Protein AF-A0A844ZQK7-F1 (afdb_monomer)

Solvent-accessible surface area (backbone atoms only — not comparable to full-atom values): 4880 Å² total; per-residue (Å²): 132,74,87,83,43,72,66,58,59,54,52,51,52,52,52,49,48,65,75,54,33,86,64,52,51,58,57,52,50,50,57,52,49,51,53,52,50,53,50,47,44,70,73,68,44,90,83,76,76,77,76,81,74,71,90,62,82,71,78,76,84,68,81,79,74,77,81,68,81,88,75,90,126

Secondary structure (DSSP, 8-state):
--TT-HHHHHHHHHHHHHHHHHHHHHHHHHHHHHHHHHHHHHHH-TT-------------SSTTS--------

pLDDT: mean 72.68, std 15.26, range [48.88, 92.94]

Radius of gyration: 22.64 Å; Cα contacts (8 Å, |Δi|>4): 8; chains: 1; bounding box: 62×58×39 Å

Organism: NCBI:txid650004

Structure (mmCIF, N/CA/C/O backbone):
data_AF-A0A844ZQK7-F1
#
_entry.id   AF-A0A844ZQK7-F1
#
loop_
_atom_site.group_PDB
_atom_site.id
_atom_site.type_symbol
_atom_site.label_atom_id
_atom_site.label_alt_id
_atom_site.label_comp_id
_atom_site.label_asym_id
_atom_site.label_entity_id
_atom_site.label_seq_id
_atom_site.pdbx_PDB_ins_code
_atom_site.Cartn_x
_atom_site.Cartn_y
_atom_site.Cartn_z
_atom_site.occupancy
_atom_site.B_iso_or_equiv
_atom_site.auth_seq_id
_atom_site.auth_comp_id
_atom_site.auth_asym_id
_atom_site.auth_atom_id
_atom_site.pdbx_PDB_model_num
ATOM 1 N N . MET A 1 1 ? 27.068 -12.639 -3.977 1.00 52.69 1 MET A N 1
ATOM 2 C CA . MET A 1 1 ? 26.642 -11.955 -5.215 1.00 52.69 1 MET A CA 1
ATOM 3 C C . MET A 1 1 ? 25.180 -11.525 -5.073 1.00 52.69 1 MET A C 1
ATOM 5 O O . MET A 1 1 ? 24.291 -12.316 -5.331 1.00 52.69 1 MET A O 1
ATOM 9 N N . GLY A 1 2 ? 24.963 -10.309 -4.551 1.00 58.94 2 GLY A N 1
ATOM 10 C CA . GLY A 1 2 ? 23.836 -9.388 -4.809 1.00 58.94 2 GLY A CA 1
ATOM 11 C C . GLY A 1 2 ? 22.362 -9.779 -4.611 1.00 58.94 2 GLY A C 1
ATOM 12 O O . GLY A 1 2 ? 21.520 -8.901 -4.772 1.00 58.94 2 GLY A O 1
ATOM 13 N N . SER A 1 3 ? 22.015 -11.022 -4.284 1.00 54.59 3 SER A N 1
ATOM 14 C CA . SER A 1 3 ? 20.646 -11.545 -4.447 1.00 54.59 3 SER A CA 1
ATOM 15 C C . SER A 1 3 ? 19.574 -11.009 -3.489 1.00 54.59 3 SER A C 1
ATOM 17 O O . SER A 1 3 ? 18.414 -11.350 -3.664 1.00 54.59 3 SER A O 1
ATOM 19 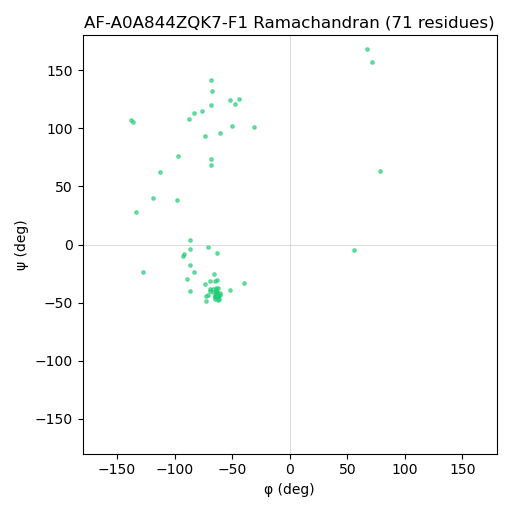N N . LEU A 1 4 ? 19.907 -10.134 -2.536 1.00 62.19 4 LEU A N 1
ATOM 20 C CA . LEU A 1 4 ? 18.927 -9.442 -1.681 1.00 62.19 4 LEU A CA 1
ATOM 21 C C . LEU A 1 4 ? 19.224 -7.937 -1.578 1.00 62.19 4 LEU A C 1
ATOM 23 O O . LEU A 1 4 ? 18.951 -7.299 -0.564 1.00 62.19 4 LEU A O 1
ATOM 27 N N . SER A 1 5 ? 19.853 -7.366 -2.610 1.00 68.44 5 SER A N 1
ATOM 28 C CA . SER A 1 5 ? 20.117 -5.930 -2.664 1.00 68.44 5 SER A CA 1
ATOM 29 C C . SER A 1 5 ? 18.801 -5.172 -2.831 1.00 68.44 5 SER A C 1
ATOM 31 O O . SER A 1 5 ? 17.918 -5.621 -3.562 1.00 68.44 5 SER A O 1
ATOM 33 N N . LEU A 1 6 ? 18.684 -4.024 -2.167 1.00 80.38 6 LEU A N 1
ATOM 34 C CA . LEU A 1 6 ? 17.535 -3.109 -2.165 1.00 80.38 6 LEU A CA 1
ATOM 35 C C . LEU A 1 6 ? 16.869 -2.949 -3.552 1.00 80.38 6 LEU A C 1
ATOM 37 O O . LEU A 1 6 ? 15.650 -2.842 -3.659 1.00 80.38 6 LEU A O 1
ATOM 41 N N . THR A 1 7 ? 17.666 -3.024 -4.621 1.00 87.12 7 THR A N 1
ATOM 42 C CA . THR A 1 7 ? 17.245 -3.032 -6.027 1.00 87.12 7 THR A CA 1
ATOM 43 C C . THR A 1 7 ? 16.171 -4.078 -6.358 1.00 87.12 7 THR A C 1
ATOM 45 O O . THR A 1 7 ? 15.259 -3.773 -7.120 1.00 87.12 7 THR A O 1
ATOM 48 N N . HIS A 1 8 ? 16.223 -5.289 -5.791 1.00 86.62 8 HIS A N 1
ATOM 49 C CA . HIS A 1 8 ? 15.212 -6.325 -6.044 1.00 86.62 8 HIS A CA 1
ATOM 50 C C . HIS A 1 8 ? 13.838 -5.909 -5.509 1.00 86.62 8 HIS A C 1
ATOM 52 O O . HIS A 1 8 ? 12.845 -6.009 -6.223 1.00 86.62 8 HIS A O 1
ATOM 58 N N . TRP A 1 9 ? 13.788 -5.360 -4.291 1.00 89.44 9 TRP A N 1
ATOM 59 C CA . TRP A 1 9 ? 12.550 -4.840 -3.706 1.00 89.44 9 TRP A CA 1
ATOM 60 C C . TRP A 1 9 ? 11.974 -3.676 -4.516 1.00 89.44 9 TRP A C 1
ATOM 62 O O . TRP A 1 9 ? 10.762 -3.618 -4.715 1.00 89.44 9 TRP A O 1
ATOM 72 N N . VAL A 1 10 ? 12.830 -2.800 -5.055 1.00 90.62 10 VAL A N 1
ATOM 73 C CA . VAL A 1 10 ? 12.401 -1.729 -5.969 1.00 90.62 10 VAL A CA 1
ATOM 74 C C . VAL A 1 10 ? 11.774 -2.308 -7.244 1.00 90.62 10 VAL A C 1
ATOM 76 O O . VAL A 1 10 ? 10.696 -1.872 -7.640 1.00 90.62 10 VAL A O 1
ATOM 79 N N . ILE A 1 11 ? 12.390 -3.323 -7.859 1.00 92.06 11 ILE A N 1
ATOM 80 C CA . ILE A 1 11 ? 11.863 -3.977 -9.071 1.00 92.06 11 ILE A CA 1
ATOM 81 C C . ILE A 1 11 ? 10.516 -4.656 -8.794 1.00 92.06 11 ILE A C 1
ATOM 83 O O . ILE A 1 11 ? 9.577 -4.491 -9.570 1.00 92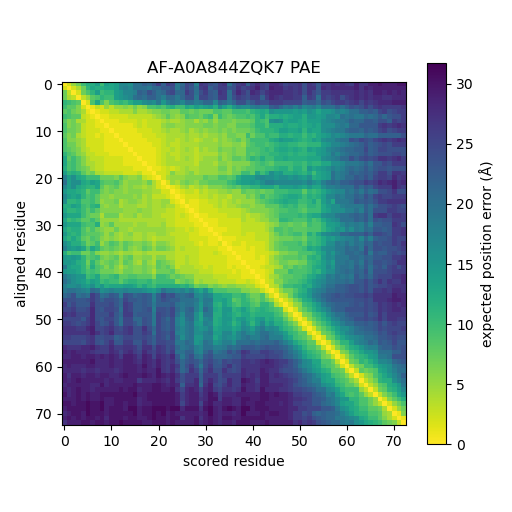.06 11 ILE A O 1
ATOM 87 N N . VAL A 1 12 ? 10.393 -5.378 -7.678 1.00 91.94 12 VAL A N 1
ATOM 88 C CA . VAL A 1 12 ? 9.137 -6.032 -7.280 1.00 91.94 12 VAL A CA 1
ATOM 89 C C . VAL A 1 12 ? 8.026 -5.003 -7.076 1.00 91.94 12 VAL A C 1
ATOM 91 O O . VAL A 1 12 ? 6.909 -5.216 -7.546 1.00 91.94 12 VAL A O 1
ATOM 94 N N . LEU A 1 13 ? 8.327 -3.863 -6.445 1.00 91.00 13 LEU 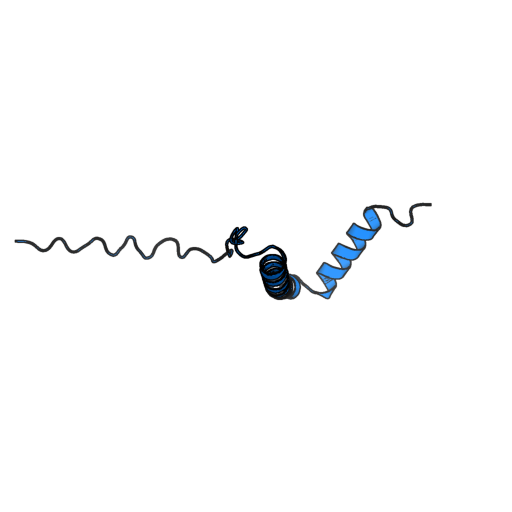A N 1
ATOM 95 C CA . LEU A 1 13 ? 7.354 -2.792 -6.230 1.00 91.00 13 LEU A CA 1
ATOM 96 C C . LEU A 1 13 ? 6.882 -2.181 -7.555 1.00 91.00 13 LEU A C 1
ATOM 98 O O . LEU A 1 13 ? 5.686 -1.957 -7.730 1.00 91.00 13 LEU A O 1
ATOM 102 N N . VAL A 1 14 ? 7.790 -1.986 -8.517 1.00 92.38 14 VAL A N 1
ATOM 103 C CA . VAL A 1 14 ? 7.439 -1.524 -9.870 1.00 92.38 14 VAL A CA 1
ATOM 104 C C . VAL A 1 14 ? 6.524 -2.528 -10.574 1.00 92.38 14 VAL A C 1
ATOM 106 O O . VAL A 1 14 ? 5.483 -2.136 -11.098 1.00 92.38 14 VAL A O 1
ATOM 109 N N . VAL A 1 15 ? 6.859 -3.821 -10.551 1.00 92.94 15 VAL A N 1
ATOM 110 C CA . VAL A 1 15 ? 6.038 -4.873 -11.178 1.00 92.94 15 VAL A CA 1
ATOM 111 C C . VAL A 1 15 ? 4.661 -4.964 -10.521 1.00 92.94 15 VAL A C 1
ATOM 113 O O . VAL A 1 15 ? 3.650 -5.026 -11.221 1.00 92.94 15 VAL A O 1
ATOM 116 N N . ALA A 1 16 ? 4.595 -4.908 -9.191 1.00 91.19 16 ALA A N 1
ATOM 117 C CA . ALA A 1 16 ? 3.332 -4.879 -8.464 1.00 91.19 16 ALA A CA 1
ATOM 118 C C . ALA A 1 16 ? 2.492 -3.651 -8.855 1.00 91.19 16 ALA A C 1
ATOM 120 O O . ALA A 1 16 ? 1.303 -3.781 -9.132 1.00 91.19 16 ALA A O 1
ATOM 121 N N . MET A 1 17 ? 3.099 -2.468 -8.968 1.00 88.69 17 MET A N 1
ATOM 122 C CA . MET A 1 17 ? 2.378 -1.251 -9.346 1.00 88.69 17 MET A CA 1
ATOM 123 C C . MET A 1 17 ? 1.820 -1.311 -10.778 1.00 88.69 17 MET A C 1
ATOM 125 O O . MET A 1 17 ? 0.741 -0.776 -11.034 1.00 88.69 17 MET A O 1
ATOM 129 N N . VAL A 1 18 ? 2.505 -2.012 -11.690 1.00 91.38 18 VAL A N 1
ATOM 130 C CA . VAL A 1 18 ? 2.029 -2.270 -13.061 1.00 91.38 18 VAL A CA 1
ATOM 131 C C . VAL A 1 18 ? 0.896 -3.302 -13.089 1.00 91.38 18 VAL A C 1
ATOM 133 O O . VAL A 1 18 ? -0.101 -3.076 -13.769 1.00 91.38 18 VAL A O 1
ATOM 136 N N . LEU A 1 19 ? 1.011 -4.406 -12.343 1.00 90.62 19 LEU A N 1
ATOM 137 C CA . LEU A 1 19 ? -0.000 -5.474 -12.324 1.00 90.62 19 LEU A CA 1
ATOM 138 C C . LEU A 1 19 ? -1.292 -5.061 -11.616 1.00 90.62 19 LEU A C 1
ATOM 140 O O . LEU A 1 19 ? -2.387 -5.358 -12.090 1.00 90.62 19 LEU A O 1
ATOM 144 N N . PHE A 1 20 ? -1.172 -4.390 -10.474 1.00 86.56 20 PHE A N 1
ATOM 145 C CA . PHE A 1 20 ? -2.329 -3.951 -9.700 1.00 86.56 20 PHE A CA 1
ATOM 146 C C . PHE A 1 20 ? -2.905 -2.625 -10.223 1.00 86.56 20 PHE A C 1
ATOM 148 O O . PHE A 1 20 ? -4.091 -2.349 -10.030 1.00 86.56 20 PHE A O 1
ATOM 155 N N . GLY A 1 21 ? -2.102 -1.808 -10.911 1.00 81.50 21 GLY A N 1
ATOM 156 C CA . GLY A 1 21 ? -2.508 -0.492 -11.398 1.00 81.50 21 GLY A CA 1
ATOM 157 C C . GLY A 1 21 ? -2.762 0.523 -10.272 1.00 81.50 21 GLY A C 1
ATOM 158 O O . GLY A 1 21 ? -2.864 0.195 -9.089 1.00 81.50 21 GLY A O 1
ATOM 159 N N . ARG A 1 22 ? -2.891 1.805 -10.637 1.00 75.06 22 ARG A N 1
ATOM 160 C CA . ARG A 1 22 ? -2.957 2.922 -9.670 1.00 75.06 22 ARG A CA 1
ATOM 161 C C . ARG A 1 22 ? -4.210 2.917 -8.778 1.00 75.06 22 ARG A C 1
ATOM 163 O O . ARG A 1 22 ? -4.177 3.475 -7.689 1.00 75.06 22 ARG A O 1
ATOM 170 N N . GLY A 1 23 ? -5.308 2.314 -9.239 1.00 76.88 23 GLY A N 1
ATOM 171 C CA . GLY A 1 23 ? -6.599 2.338 -8.540 1.00 76.88 23 GLY A CA 1
ATOM 172 C C . GLY A 1 23 ? -6.771 1.234 -7.494 1.00 76.88 23 GLY A C 1
ATOM 173 O O . GLY A 1 23 ? -7.270 1.495 -6.405 1.00 76.88 23 GLY A O 1
ATOM 174 N N . ARG A 1 24 ? -6.318 0.007 -7.786 1.00 81.25 24 ARG A N 1
ATOM 175 C CA . ARG A 1 24 ? -6.619 -1.163 -6.938 1.00 81.25 24 ARG A CA 1
ATOM 176 C C . ARG A 1 24 ? -5.827 -1.161 -5.635 1.00 81.25 24 ARG A C 1
ATOM 178 O O . ARG A 1 24 ? -6.351 -1.586 -4.613 1.00 81.25 24 ARG A O 1
ATOM 185 N N . ILE A 1 25 ? -4.592 -0.656 -5.654 1.00 83.31 25 ILE A N 1
ATOM 186 C CA . ILE A 1 25 ? -3.732 -0.586 -4.462 1.00 83.31 25 ILE A CA 1
ATOM 187 C C . ILE A 1 25 ? -4.316 0.388 -3.432 1.00 83.31 25 ILE A C 1
ATOM 189 O O . ILE A 1 25 ? -4.319 0.076 -2.252 1.00 83.31 25 ILE A O 1
ATOM 193 N N . SER A 1 26 ? -4.851 1.540 -3.851 1.00 81.81 26 SER A N 1
ATOM 194 C CA . SER A 1 26 ? -5.346 2.557 -2.909 1.00 81.81 26 SER A CA 1
ATOM 195 C C . SER A 1 26 ? -6.613 2.120 -2.169 1.00 81.81 26 SER A C 1
ATOM 197 O O . SER A 1 26 ? -6.751 2.404 -0.983 1.00 81.81 26 SER A O 1
ATOM 199 N N . GLU A 1 27 ? -7.525 1.434 -2.860 1.00 83.12 27 GLU A N 1
ATOM 200 C CA . GLU A 1 27 ? -8.782 0.950 -2.279 1.00 83.12 27 GLU A CA 1
ATOM 201 C C . GLU A 1 27 ? -8.517 -0.234 -1.339 1.00 83.12 27 GLU A C 1
ATOM 203 O O . GLU A 1 27 ? -8.871 -0.192 -0.162 1.00 83.12 27 GLU A O 1
ATOM 208 N N . THR A 1 28 ? -7.745 -1.222 -1.810 1.00 85.75 28 THR A N 1
ATOM 209 C CA . THR A 1 28 ? -7.359 -2.381 -0.993 1.00 85.75 28 THR A CA 1
ATOM 210 C C . THR A 1 28 ? -6.518 -1.978 0.219 1.00 85.75 28 THR A C 1
ATOM 212 O O . THR A 1 28 ? -6.803 -2.421 1.329 1.00 85.75 28 THR A O 1
ATOM 215 N N . MET A 1 29 ? -5.531 -1.089 0.064 1.00 85.81 29 MET A N 1
ATOM 216 C CA . MET A 1 29 ? -4.706 -0.606 1.179 1.00 85.81 29 MET A CA 1
ATOM 217 C C . MET A 1 29 ? -5.530 0.157 2.228 1.00 85.81 29 MET A C 1
ATOM 219 O O . MET A 1 29 ? -5.203 0.099 3.413 1.00 85.81 29 MET A O 1
ATOM 223 N N . GLY A 1 30 ? -6.609 0.837 1.825 1.00 86.31 30 GLY A N 1
ATOM 224 C CA . GLY A 1 30 ? -7.542 1.490 2.745 1.00 86.31 30 GLY A CA 1
ATOM 225 C C . GLY A 1 30 ? -8.292 0.492 3.630 1.00 86.31 30 GLY A C 1
ATOM 226 O O . GLY A 1 30 ? -8.332 0.663 4.851 1.00 86.31 30 GLY A O 1
ATOM 227 N N . ASP A 1 31 ? -8.828 -0.577 3.041 1.00 89.56 31 ASP A N 1
ATOM 228 C CA . ASP A 1 31 ? -9.537 -1.628 3.782 1.00 89.56 31 ASP A CA 1
ATO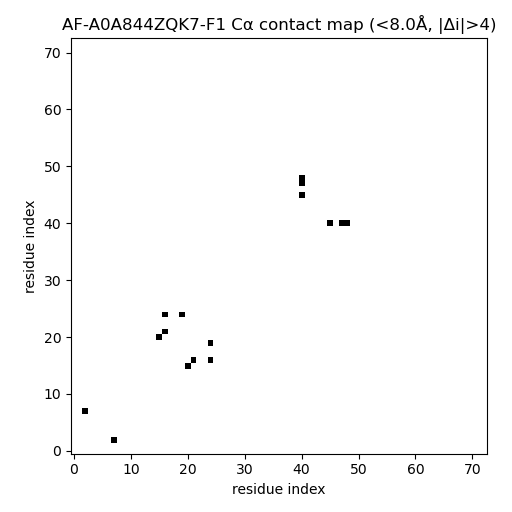M 229 C C . ASP A 1 31 ? -8.588 -2.457 4.660 1.00 89.56 31 ASP A C 1
ATOM 231 O O . ASP A 1 31 ? -8.885 -2.717 5.831 1.00 89.56 31 ASP A O 1
ATOM 235 N N . PHE A 1 32 ? -7.393 -2.778 4.153 1.00 88.69 32 PHE A N 1
ATOM 236 C CA . PHE A 1 32 ? -6.342 -3.423 4.944 1.00 88.69 32 PHE A CA 1
ATOM 237 C C . PHE A 1 32 ? -5.870 -2.531 6.101 1.00 88.69 32 PHE A C 1
ATOM 239 O O . PHE A 1 32 ? -5.723 -3.009 7.227 1.00 88.69 32 PHE A O 1
ATOM 246 N N . GLY A 1 33 ? -5.687 -1.228 5.868 1.00 88.38 33 GLY A N 1
ATOM 247 C CA . GLY A 1 33 ? -5.283 -0.267 6.895 1.00 88.38 33 GLY A CA 1
ATOM 248 C C . GLY A 1 33 ? -6.316 -0.122 8.014 1.00 88.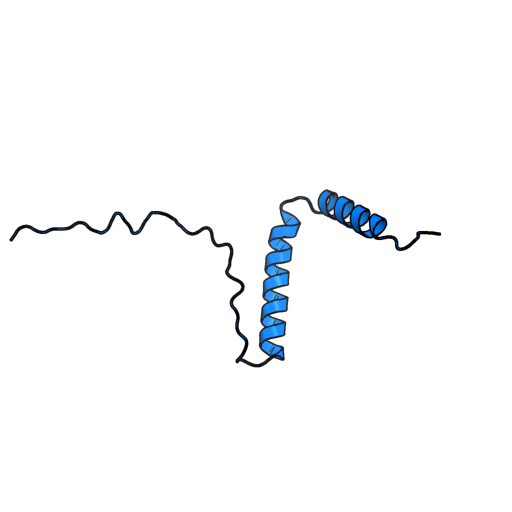38 33 GLY A C 1
ATOM 249 O O . GLY A 1 33 ? -5.947 -0.094 9.192 1.00 88.38 33 GLY A O 1
ATOM 250 N N . LYS A 1 34 ? -7.611 -0.105 7.674 1.00 87.38 34 LYS A N 1
ATOM 251 C CA . LYS A 1 34 ? -8.708 -0.114 8.657 1.00 87.38 34 LYS A CA 1
ATOM 252 C C . LYS A 1 34 ? -8.727 -1.410 9.470 1.00 87.38 34 LYS A C 1
ATOM 254 O O . LYS A 1 34 ? -8.839 -1.346 10.692 1.00 87.38 34 LYS A O 1
ATOM 259 N N . GLY A 1 35 ? -8.558 -2.567 8.825 1.00 89.00 35 GLY A N 1
ATOM 260 C CA . GLY A 1 35 ? -8.496 -3.868 9.500 1.00 89.00 35 GLY A CA 1
ATOM 261 C C . GLY A 1 35 ? -7.330 -3.972 10.488 1.00 89.00 35 GLY A C 1
ATOM 262 O O . GLY A 1 35 ? -7.529 -4.342 11.645 1.00 89.00 35 GLY A O 1
ATOM 263 N N . ILE A 1 36 ? -6.129 -3.560 10.068 1.00 88.75 36 ILE A N 1
ATOM 264 C CA . ILE A 1 36 ? -4.928 -3.554 10.918 1.00 88.75 36 ILE A CA 1
ATOM 265 C C . ILE A 1 36 ? -5.064 -2.531 12.056 1.00 88.75 36 ILE A C 1
ATOM 267 O O . ILE A 1 36 ? -4.659 -2.817 13.180 1.00 88.75 36 ILE A O 1
ATOM 271 N N . THR A 1 37 ? -5.667 -1.363 11.808 1.00 84.81 37 THR A N 1
ATOM 272 C CA . THR A 1 37 ? -5.912 -0.351 12.854 1.00 84.81 37 THR A CA 1
ATOM 273 C C . THR A 1 37 ? -6.895 -0.859 13.906 1.00 84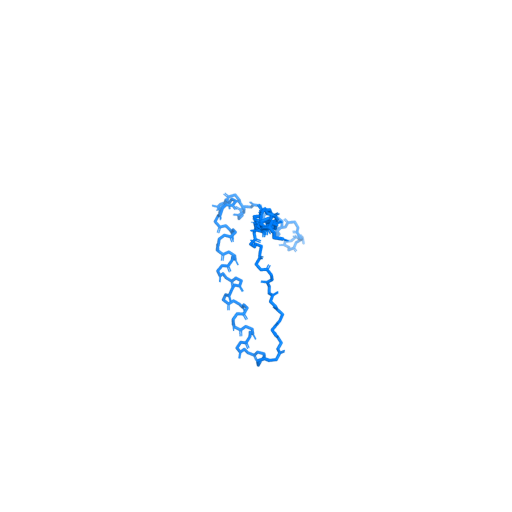.81 37 THR A C 1
ATOM 275 O O . THR A 1 37 ? -6.621 -0.730 15.098 1.00 84.81 37 THR A O 1
ATOM 278 N N . SER A 1 38 ? -7.997 -1.490 13.493 1.00 84.50 38 SER A N 1
ATOM 279 C CA . SER A 1 38 ? -8.965 -2.109 14.409 1.00 84.50 38 SER A CA 1
ATOM 280 C C . SER A 1 38 ? -8.355 -3.272 15.191 1.00 84.50 38 SER A C 1
ATOM 282 O O . SER A 1 38 ? -8.612 -3.405 16.384 1.00 84.50 38 SER A O 1
ATOM 284 N N . PHE A 1 39 ? -7.491 -4.069 14.556 1.00 86.81 39 PHE A N 1
ATOM 285 C CA . PHE A 1 39 ? -6.752 -5.136 15.230 1.00 86.81 39 PHE A CA 1
ATOM 286 C C . PHE A 1 39 ? -5.778 -4.576 16.271 1.00 86.81 39 PHE A C 1
ATOM 288 O O . PHE A 1 39 ? -5.742 -5.046 17.407 1.00 86.81 39 PHE A O 1
ATOM 295 N N . ARG A 1 40 ? -5.039 -3.515 15.923 1.00 82.94 40 ARG A N 1
ATOM 296 C CA . ARG A 1 40 ? -4.127 -2.848 16.857 1.00 82.94 40 ARG A CA 1
ATOM 297 C C . ARG A 1 40 ? -4.886 -2.222 18.021 1.00 82.94 40 ARG A C 1
ATOM 299 O O . ARG A 1 40 ? -4.455 -2.378 19.152 1.00 82.94 40 ARG A O 1
ATOM 306 N N . LYS A 1 41 ? -6.029 -1.583 17.764 1.00 84.19 41 LYS A N 1
ATOM 307 C CA . LYS A 1 41 ? -6.902 -1.006 18.796 1.00 84.19 41 LYS A CA 1
ATOM 308 C C . LYS A 1 41 ? -7.488 -2.076 19.727 1.00 84.19 41 LYS A C 1
ATOM 310 O O . LYS A 1 41 ? -7.536 -1.864 20.930 1.00 84.19 41 LYS A O 1
ATOM 315 N N . GLY A 1 42 ? -7.870 -3.236 19.190 1.00 82.69 42 GLY A N 1
ATOM 316 C CA . GLY A 1 42 ? -8.336 -4.370 19.993 1.00 82.69 42 GLY A CA 1
ATOM 317 C C . GLY A 1 42 ? -7.234 -5.026 20.833 1.00 82.69 42 GLY A C 1
ATOM 318 O O . GLY A 1 42 ? -7.514 -5.519 21.919 1.00 82.69 42 GLY A O 1
ATOM 319 N N . MET A 1 43 ? -5.984 -5.012 20.356 1.00 83.94 43 MET A N 1
ATOM 320 C CA . MET A 1 43 ? -4.842 -5.620 21.053 1.00 83.94 43 MET A CA 1
ATOM 321 C C . MET A 1 43 ? -4.136 -4.662 22.029 1.00 83.94 43 MET A C 1
ATOM 323 O O . MET A 1 43 ? -3.573 -5.119 23.018 1.00 83.94 43 MET A O 1
ATOM 327 N N . ALA A 1 44 ? -4.155 -3.352 21.764 1.00 76.25 44 ALA A N 1
ATOM 328 C CA . ALA A 1 44 ? -3.473 -2.334 22.569 1.00 76.25 44 ALA A CA 1
ATOM 329 C C . ALA A 1 44 ? -4.304 -1.807 23.754 1.00 76.25 44 ALA A C 1
ATOM 331 O O . ALA A 1 44 ? -3.784 -1.034 24.553 1.00 76.25 44 ALA A O 1
ATOM 332 N N . GLY A 1 45 ? -5.563 -2.232 23.901 1.00 64.75 45 GLY A N 1
ATOM 333 C CA . GLY A 1 45 ? -6.467 -1.656 24.897 1.00 64.75 45 GLY A CA 1
ATOM 334 C C . GLY A 1 45 ? -6.903 -0.236 24.518 1.00 64.75 45 GLY A C 1
ATOM 335 O O . GLY A 1 45 ? -6.275 0.448 23.714 1.00 64.75 45 GLY A O 1
ATOM 336 N N . GLU A 1 46 ? -8.039 0.186 25.061 1.00 60.53 46 GLU A N 1
ATOM 337 C CA . GLU A 1 46 ? -8.857 1.312 24.583 1.00 60.53 46 GLU A CA 1
ATOM 338 C C . GLU A 1 46 ? -8.188 2.707 24.637 1.00 60.53 46 GLU A C 1
ATOM 340 O O . GLU A 1 46 ? -8.724 3.661 24.072 1.00 60.53 46 GLU A O 1
ATOM 345 N N . ASP A 1 47 ? -7.001 2.830 25.237 1.00 59.38 47 ASP A N 1
ATOM 346 C CA . ASP A 1 47 ? -6.373 4.112 25.582 1.00 59.38 47 ASP A CA 1
ATOM 347 C C . ASP A 1 47 ? -5.519 4.767 24.479 1.00 59.38 47 ASP A C 1
ATOM 349 O O . ASP A 1 47 ? -5.288 5.974 24.531 1.00 59.38 47 ASP A O 1
ATOM 353 N N . GLU A 1 48 ? -5.087 4.050 23.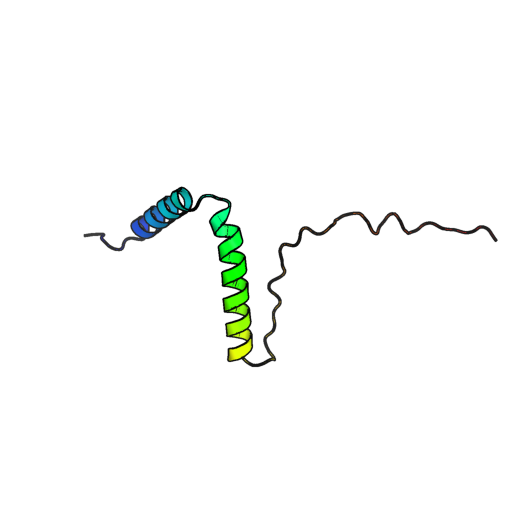432 1.00 59.72 48 GLU A N 1
ATOM 354 C CA . GLU A 1 48 ? -4.180 4.627 22.418 1.00 59.72 48 GLU A CA 1
ATOM 355 C C . GLU A 1 48 ? -4.832 4.784 21.036 1.00 59.72 48 GLU A C 1
ATOM 357 O O . GLU A 1 48 ? -4.440 4.192 20.025 1.00 59.72 48 GLU A O 1
ATOM 362 N N . SER A 1 49 ? -5.880 5.607 20.985 1.00 55.09 49 SER A N 1
ATOM 363 C CA . SER A 1 49 ? -6.644 5.874 19.764 1.00 55.09 49 SER A CA 1
ATOM 364 C C . SER A 1 49 ? -6.182 7.173 19.086 1.00 55.09 49 SER A C 1
ATOM 366 O O . SER A 1 49 ? -6.879 8.181 19.130 1.00 55.09 49 SER A O 1
ATOM 368 N N . ALA A 1 50 ? -5.034 7.161 18.400 1.00 57.06 50 ALA A N 1
ATOM 369 C CA . ALA A 1 50 ? -4.720 8.211 17.424 1.00 57.06 50 ALA A CA 1
ATOM 370 C C . ALA A 1 50 ? -5.533 7.955 16.138 1.00 57.06 50 ALA A C 1
ATOM 372 O O . ALA A 1 50 ? -5.316 6.926 15.486 1.00 57.06 50 ALA A O 1
ATOM 373 N N . PRO A 1 51 ? -6.480 8.832 15.751 1.00 53.06 51 PRO A N 1
ATOM 374 C CA . PRO A 1 51 ? -7.237 8.633 14.530 1.00 53.06 51 PRO A CA 1
ATOM 375 C C . PRO A 1 51 ? -6.287 8.817 13.348 1.00 53.06 51 PRO A C 1
ATOM 377 O O . PRO A 1 51 ? -5.702 9.885 13.159 1.00 53.06 51 PRO A O 1
ATOM 380 N N . ALA A 1 52 ? -6.140 7.773 12.531 1.00 56.94 52 ALA A N 1
ATOM 381 C CA . ALA A 1 52 ? -5.660 7.936 11.171 1.00 56.94 52 ALA A CA 1
ATOM 382 C C . ALA A 1 52 ? -6.678 8.840 10.473 1.00 56.94 52 ALA A C 1
ATOM 384 O O . ALA A 1 52 ? -7.751 8.390 10.080 1.00 56.94 52 ALA A O 1
ATOM 385 N N . LYS A 1 53 ? -6.366 10.139 10.441 1.00 54.38 53 LYS A N 1
ATOM 386 C CA . LYS A 1 53 ? -7.122 11.183 9.763 1.00 54.38 53 LYS A CA 1
ATOM 387 C C . LYS A 1 53 ? -7.366 10.699 8.342 1.00 54.38 53 LYS A C 1
ATOM 389 O O . LYS A 1 53 ? -6.449 10.693 7.521 1.00 54.38 53 LYS A O 1
ATOM 394 N N . SER A 1 54 ? -8.586 10.231 8.099 1.00 50.47 54 SER A N 1
ATOM 395 C CA . SER A 1 54 ? -9.110 9.963 6.776 1.00 50.47 54 SER A CA 1
ATOM 396 C C . SER A 1 54 ? -8.715 11.150 5.911 1.00 50.47 54 SER A C 1
ATOM 398 O O . SER A 1 54 ? -8.990 12.298 6.270 1.00 50.47 54 SER A O 1
ATOM 400 N N . ILE A 1 55 ? -8.037 10.888 4.797 1.00 54.25 55 ILE A N 1
ATOM 401 C CA . ILE A 1 55 ? -7.954 11.834 3.687 1.00 54.25 55 ILE A CA 1
ATOM 402 C C . ILE A 1 55 ? -9.376 11.893 3.110 1.00 54.25 55 ILE A C 1
ATOM 404 O O . ILE A 1 55 ? -9.672 11.344 2.056 1.00 54.25 55 ILE A O 1
ATOM 408 N N . GLU A 1 56 ? -10.303 12.453 3.876 1.00 49.19 56 GLU A N 1
ATOM 409 C CA . GLU A 1 56 ? -11.567 12.929 3.369 1.00 49.19 56 GLU A CA 1
ATOM 410 C C . GLU A 1 56 ? -11.254 14.350 2.946 1.00 49.19 56 GLU A C 1
ATOM 412 O O . GLU A 1 56 ? -10.922 15.210 3.767 1.00 49.19 56 GLU A O 1
ATOM 417 N N . THR A 1 57 ? -11.213 14.535 1.631 1.00 48.88 57 THR A N 1
ATOM 418 C CA . THR A 1 57 ? -11.380 15.813 0.959 1.00 48.88 57 THR A CA 1
ATOM 419 C C . THR A 1 57 ? -12.313 16.674 1.795 1.00 48.88 57 THR A C 1
ATOM 421 O O . THR A 1 57 ? -13.523 16.465 1.796 1.00 48.88 57 THR A O 1
ATOM 424 N N . LEU A 1 58 ? -11.732 17.605 2.553 1.00 51.84 58 LEU A N 1
ATOM 425 C CA . LEU A 1 58 ? -12.484 18.639 3.233 1.00 51.84 58 LEU A CA 1
ATOM 426 C C . LEU A 1 58 ? -13.356 19.277 2.145 1.00 51.84 58 LEU A C 1
ATOM 428 O O . LEU A 1 58 ? -12.797 19.723 1.136 1.00 51.84 58 LEU A O 1
ATOM 432 N N . PRO A 1 59 ? -14.689 19.344 2.298 1.00 51.97 59 PRO A N 1
ATOM 433 C CA . PRO A 1 59 ? -15.480 20.316 1.572 1.00 51.97 59 PRO A CA 1
ATOM 434 C C . PRO A 1 59 ? -15.094 21.683 2.143 1.00 51.97 59 PRO A C 1
ATOM 436 O O . PRO A 1 59 ? -15.793 22.301 2.942 1.00 51.97 59 PRO A O 1
ATOM 439 N N . THR A 1 60 ? -13.897 22.123 1.765 1.00 56.62 60 THR A N 1
ATOM 440 C CA . THR A 1 60 ? -13.478 23.506 1.730 1.00 56.62 60 THR A CA 1
ATOM 441 C C . THR A 1 60 ? -14.613 24.253 1.028 1.00 56.62 60 THR A C 1
ATOM 443 O O . THR A 1 60 ? -14.970 23.935 -0.102 1.00 56.62 60 THR A O 1
ATOM 446 N N . ILE A 1 61 ? -15.190 25.234 1.723 1.00 62.19 61 ILE A N 1
ATOM 447 C CA . ILE A 1 61 ? -16.145 26.224 1.201 1.00 62.19 61 ILE A CA 1
ATOM 448 C C . ILE A 1 61 ? -17.605 25.747 1.009 1.00 62.19 61 ILE A C 1
ATOM 450 O O . ILE A 1 61 ? -18.158 25.808 -0.086 1.00 62.19 61 ILE A O 1
ATOM 454 N N . ARG A 1 62 ? -18.318 25.356 2.072 1.00 57.97 62 ARG A N 1
ATOM 455 C CA . ARG A 1 62 ? -19.802 25.476 2.068 1.00 57.97 62 ARG A CA 1
ATOM 456 C C . ARG A 1 62 ? -20.367 26.215 3.282 1.00 57.97 62 ARG A C 1
ATOM 458 O O . ARG A 1 62 ? -21.417 26.830 3.160 1.00 57.97 62 ARG A O 1
ATOM 465 N N . ALA A 1 63 ? -19.651 26.248 4.403 1.00 56.53 63 ALA A N 1
ATOM 466 C CA . ALA A 1 63 ? -20.136 26.865 5.640 1.00 56.53 63 ALA A CA 1
ATOM 467 C C . ALA A 1 63 ? -19.866 28.383 5.783 1.00 56.53 63 ALA A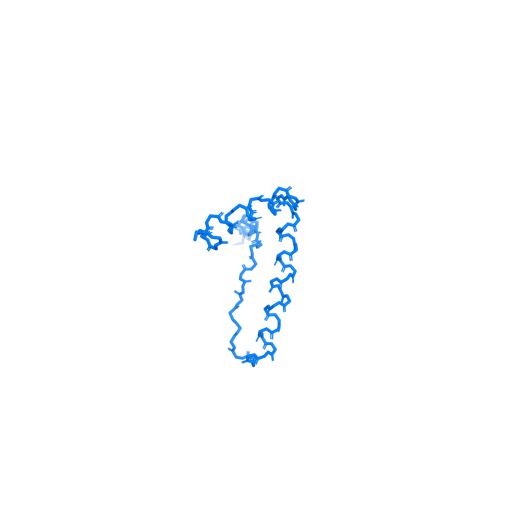 C 1
ATOM 469 O O . ALA A 1 63 ? -20.199 28.943 6.815 1.00 56.53 63 ALA A O 1
ATOM 470 N N . GLU A 1 64 ? -19.295 29.065 4.779 1.00 57.56 64 GLU A N 1
ATOM 471 C CA . GLU A 1 64 ? -19.051 30.528 4.831 1.00 57.56 64 GLU A CA 1
ATOM 472 C C . GLU A 1 64 ? -20.204 31.354 4.210 1.00 57.56 64 GLU A C 1
ATOM 474 O O . GLU A 1 64 ? -20.243 32.571 4.336 1.00 57.56 64 GLU A O 1
ATOM 479 N N . ILE A 1 65 ? -21.179 30.726 3.533 1.00 59.59 65 ILE A N 1
ATOM 480 C CA . ILE A 1 65 ? -22.302 31.456 2.897 1.00 59.59 65 ILE A CA 1
ATOM 481 C C . ILE A 1 65 ? -23.519 31.570 3.841 1.00 59.59 65 ILE A C 1
ATOM 483 O O . ILE A 1 65 ? -24.445 32.329 3.575 1.00 59.59 65 ILE A O 1
ATOM 487 N N . GLU A 1 66 ? -23.509 30.891 4.993 1.00 58.78 66 GLU A N 1
ATOM 488 C CA . GLU A 1 66 ? -24.602 30.923 5.980 1.00 58.78 66 GLU A CA 1
ATOM 489 C C . GLU A 1 66 ? -24.332 31.912 7.129 1.00 58.78 66 GLU A C 1
ATOM 491 O O . GLU A 1 66 ? -24.639 31.653 8.284 1.00 58.78 66 GLU A O 1
ATOM 496 N N . SER A 1 67 ? -23.737 33.068 6.822 1.00 55.38 67 SER A N 1
ATOM 497 C CA . SER A 1 67 ? -23.625 34.195 7.764 1.00 55.38 67 SER A CA 1
ATOM 498 C C . SER A 1 67 ? -24.341 35.448 7.246 1.00 55.38 67 SER A C 1
ATOM 500 O O . SER A 1 67 ? -23.875 36.576 7.383 1.00 55.38 67 SER A O 1
ATOM 502 N N . ALA A 1 68 ? -25.511 35.255 6.634 1.00 67.06 68 ALA A N 1
ATOM 503 C CA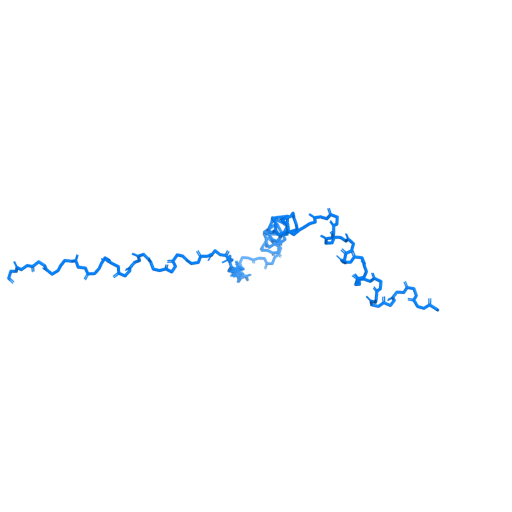 . ALA A 1 68 ? -26.495 36.317 6.462 1.00 67.06 68 ALA A CA 1
ATOM 504 C C . ALA A 1 68 ? -27.889 35.746 6.752 1.00 67.06 68 ALA A C 1
ATOM 506 O O . ALA A 1 68 ? -28.435 34.978 5.961 1.00 67.06 68 ALA A O 1
ATOM 507 N N . PRO A 1 69 ? -28.462 36.122 7.904 1.00 53.81 69 PRO A N 1
ATOM 508 C CA . PRO A 1 69 ? -29.464 37.172 7.811 1.00 53.81 69 PRO A CA 1
ATOM 509 C C . PRO A 1 69 ? -29.293 38.213 8.924 1.00 53.81 69 PRO A C 1
ATOM 511 O O . PRO A 1 69 ? -29.695 38.000 10.066 1.00 53.81 69 PRO A O 1
ATOM 514 N N . VAL A 1 70 ? -28.769 39.392 8.576 1.00 65.75 70 VAL A N 1
ATOM 515 C CA . VAL A 1 70 ? -29.057 40.608 9.350 1.00 65.75 70 VAL A CA 1
ATOM 516 C C . VAL A 1 70 ? -30.493 40.993 9.010 1.00 65.75 70 VAL A C 1
ATOM 518 O O . VAL A 1 70 ? -30.771 41.613 7.983 1.00 65.75 70 VAL A O 1
ATOM 521 N N . LYS A 1 71 ? -31.419 40.520 9.844 1.00 52.47 71 LYS A N 1
ATOM 522 C CA . LYS A 1 71 ? -32.814 40.952 9.848 1.00 52.47 71 LYS A CA 1
ATOM 523 C C . LYS A 1 71 ? -32.857 42.419 10.316 1.00 52.47 71 LYS A C 1
ATOM 525 O O . LYS A 1 71 ? -32.197 42.726 11.307 1.00 52.47 71 LYS A O 1
ATOM 530 N N . PRO A 1 72 ? -33.576 43.315 9.621 1.00 66.38 72 PRO A N 1
ATOM 531 C CA . PRO A 1 72 ? -33.694 44.705 10.029 1.00 66.38 72 PRO A CA 1
ATOM 532 C C . PRO A 1 72 ? -34.798 44.820 11.081 1.00 66.38 72 PRO A C 1
ATOM 534 O O . PRO A 1 72 ? -35.961 44.591 10.753 1.00 66.38 72 PRO A O 1
ATOM 537 N N . GLU A 1 73 ? -34.435 45.160 12.314 1.00 49.66 73 GLU A N 1
ATOM 538 C CA . GLU A 1 73 ? -35.328 45.742 13.329 1.00 49.66 73 GLU A CA 1
ATOM 539 C C . GLU A 1 73 ? -34.580 46.851 14.073 1.00 49.66 73 GLU A C 1
ATOM 541 O O . GLU A 1 73 ? -33.390 46.636 14.403 1.00 49.66 73 GLU A O 1
#

Foldseek 3Di:
DCPPPPVVVVVVVVVCCVVCDPPNCVVVVVVVVVVVLVVCCVVVDPPDDDDPPPPPPPPPDDPPVPPDDPDDD

Sequence (73 aa):
MGSLSLTHWVIVLVVAMVLFGRGRISETMGDFGKGITSFRKGMAGEDESAPAKSIETLPTIRAEIESAPVKPE

InterPro domains:
  IPR003369 Sec-independent protein translocase protein TatA/B/E [PF02416] (4-44)
  IPR006312 Sec-independent protein translocase protein TatA/E [MF_00236] (1-73)
  IPR006312 Sec-independent protein translocase protein TatA/E [TIGR01411] (3-48)

Mean predicted aligned error: 15.44 Å